Protein AF-A0A950BE96-F1 (afdb_monomer)

Structure (mmCIF, N/CA/C/O backbone):
data_AF-A0A950BE96-F1
#
_entry.id   AF-A0A950BE96-F1
#
loop_
_atom_site.group_PDB
_atom_site.id
_atom_site.type_symbol
_atom_site.label_atom_id
_atom_site.label_alt_id
_atom_site.label_comp_id
_atom_site.label_asym_id
_atom_site.label_entity_id
_atom_site.label_seq_id
_atom_site.pdbx_PDB_ins_code
_atom_site.Cartn_x
_atom_site.Cartn_y
_atom_site.Cartn_z
_atom_site.occupancy
_atom_site.B_iso_or_equiv
_atom_site.auth_seq_id
_atom_site.auth_comp_id
_atom_site.auth_asym_id
_atom_site.auth_atom_id
_atom_site.pdbx_PDB_model_num
ATOM 1 N N . MET A 1 1 ? -14.880 23.495 -5.407 1.00 39.84 1 MET A N 1
ATOM 2 C CA . MET A 1 1 ? -13.659 22.686 -5.207 1.00 39.84 1 MET A CA 1
ATOM 3 C C . MET A 1 1 ? -14.110 21.339 -4.685 1.00 39.84 1 MET A C 1
ATOM 5 O O . MET A 1 1 ? -14.828 21.325 -3.696 1.00 39.84 1 MET A O 1
ATOM 9 N N . ALA A 1 2 ? -13.800 20.238 -5.368 1.00 42.06 2 ALA A N 1
ATOM 10 C CA . ALA A 1 2 ? -14.075 18.920 -4.809 1.00 42.06 2 ALA A CA 1
ATOM 11 C C . ALA A 1 2 ? -13.133 18.734 -3.615 1.00 42.06 2 ALA A C 1
ATOM 13 O O . ALA A 1 2 ? -11.934 18.540 -3.790 1.00 42.06 2 ALA A O 1
ATOM 14 N N . THR A 1 3 ? -13.661 18.885 -2.405 1.00 49.94 3 THR A N 1
ATOM 15 C CA . THR A 1 3 ? -12.970 18.570 -1.156 1.00 49.94 3 THR A CA 1
ATOM 16 C C . THR A 1 3 ? -12.880 17.052 -1.067 1.00 49.94 3 THR A C 1
ATOM 18 O O . THR A 1 3 ? -13.706 16.415 -0.416 1.00 49.94 3 THR A O 1
ATOM 21 N N . SER A 1 4 ? -11.965 16.440 -1.824 1.00 66.88 4 SER A N 1
ATOM 22 C CA . SER A 1 4 ? -11.756 14.996 -1.740 1.00 66.88 4 SER A CA 1
ATOM 23 C C . SER A 1 4 ? -11.416 14.658 -0.291 1.00 66.88 4 SER A C 1
ATOM 25 O O . SER A 1 4 ? -10.450 15.205 0.244 1.00 66.88 4 SER A O 1
ATOM 27 N N . ALA A 1 5 ? -12.222 13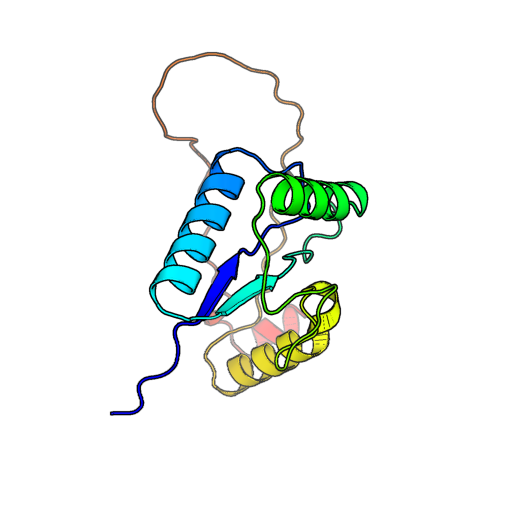.805 0.341 1.00 87.44 5 ALA A N 1
ATOM 28 C CA . ALA A 1 5 ? -12.000 13.387 1.719 1.00 87.44 5 ALA A CA 1
ATOM 29 C C . ALA A 1 5 ? -10.575 12.831 1.880 1.00 87.44 5 ALA A C 1
ATOM 31 O O . ALA A 1 5 ? -10.079 12.119 1.001 1.00 87.44 5 ALA A O 1
ATOM 32 N N . VAL A 1 6 ? -9.908 13.181 2.985 1.00 96.06 6 VAL A N 1
ATOM 33 C CA . VAL A 1 6 ? -8.550 12.712 3.288 1.00 96.06 6 VAL A CA 1
ATOM 34 C C . VAL A 1 6 ? -8.539 11.186 3.329 1.00 96.06 6 VAL A C 1
ATOM 36 O O . VAL A 1 6 ? -9.367 10.570 3.994 1.00 96.06 6 VAL A O 1
ATOM 39 N N . ARG A 1 7 ? -7.586 10.570 2.627 1.00 97.88 7 ARG A N 1
ATOM 40 C CA . ARG A 1 7 ? -7.374 9.119 2.634 1.00 97.88 7 ARG A CA 1
ATOM 41 C C . ARG A 1 7 ? -5.894 8.828 2.781 1.00 97.88 7 ARG A C 1
ATOM 43 O O . ARG A 1 7 ? -5.087 9.264 1.963 1.00 97.88 7 ARG A O 1
ATOM 50 N N . VAL A 1 8 ? -5.548 8.076 3.812 1.00 98.25 8 VAL A N 1
ATOM 51 C CA . VAL A 1 8 ? -4.173 7.685 4.122 1.00 98.25 8 VAL A CA 1
ATOM 52 C C . VAL A 1 8 ? -4.087 6.180 4.315 1.00 98.25 8 VAL A C 1
ATOM 54 O O . VAL A 1 8 ? -5.104 5.499 4.429 1.00 98.25 8 VAL A O 1
ATOM 57 N N . ARG A 1 9 ? -2.867 5.633 4.314 1.00 98.38 9 ARG A N 1
ATOM 58 C CA . ARG A 1 9 ? -2.669 4.192 4.491 1.00 98.38 9 ARG A CA 1
ATOM 59 C C . ARG A 1 9 ? -1.507 3.859 5.404 1.00 98.38 9 ARG A C 1
ATOM 61 O O . ARG A 1 9 ? -0.434 4.457 5.274 1.00 98.38 9 ARG A O 1
ATOM 68 N N . PHE A 1 10 ? -1.692 2.816 6.202 1.00 98.38 10 PHE A N 1
ATOM 69 C CA . PHE A 1 10 ? -0.606 2.057 6.801 1.00 98.38 10 PHE A CA 1
ATOM 70 C C . PHE A 1 10 ? -0.400 0.770 5.991 1.00 98.38 10 PHE A C 1
ATOM 72 O O . PHE A 1 10 ? -1.340 0.007 5.774 1.00 98.38 10 PHE A O 1
ATOM 79 N N . ALA A 1 11 ? 0.820 0.576 5.485 1.00 97.69 11 ALA A N 1
ATOM 80 C CA . ALA A 1 11 ? 1.137 -0.474 4.520 1.00 97.69 11 ALA A CA 1
ATOM 81 C C . ALA A 1 11 ? 2.316 -1.345 4.994 1.00 97.69 11 ALA A C 1
ATOM 83 O O . ALA A 1 11 ? 3.429 -1.173 4.497 1.00 97.69 11 ALA A O 1
ATOM 84 N N . PRO A 1 12 ? 2.123 -2.198 6.017 1.00 96.19 12 PRO A N 1
ATOM 85 C CA . PRO A 1 12 ? 3.195 -3.026 6.553 1.00 96.19 12 PRO A CA 1
ATOM 86 C C . PRO A 1 12 ? 3.496 -4.229 5.646 1.00 96.19 12 PRO A C 1
ATOM 88 O O . PRO A 1 12 ? 2.581 -4.876 5.129 1.00 96.19 12 PRO A O 1
ATOM 91 N N . SER A 1 13 ? 4.780 -4.567 5.519 1.00 94.50 13 SER A N 1
ATOM 92 C CA . SER A 1 13 ? 5.227 -5.848 4.962 1.00 94.50 13 SER A CA 1
ATOM 93 C C . SER A 1 13 ? 5.379 -6.867 6.094 1.00 94.50 13 SER A C 1
ATOM 95 O O . SER A 1 13 ? 6.093 -6.580 7.058 1.00 94.50 13 SER A O 1
ATOM 97 N N . PRO A 1 14 ? 4.739 -8.047 6.020 1.00 91.50 14 PRO A N 1
ATOM 98 C CA . PRO A 1 14 ? 4.791 -9.050 7.082 1.00 91.50 14 PRO A CA 1
ATOM 99 C C . PRO A 1 14 ? 6.080 -9.882 6.997 1.00 91.50 14 PRO A C 1
ATOM 101 O O . PRO A 1 14 ? 6.035 -11.093 6.809 1.00 91.50 14 PRO A O 1
ATOM 104 N N . THR A 1 15 ? 7.231 -9.214 7.110 1.00 89.38 15 THR A N 1
ATOM 105 C CA . THR A 1 15 ? 8.574 -9.826 7.105 1.00 89.38 15 THR A CA 1
ATOM 106 C C . THR A 1 15 ? 9.229 -9.825 8.489 1.00 89.38 15 THR A C 1
ATOM 108 O O . THR A 1 15 ? 10.427 -10.057 8.615 1.00 89.38 15 THR A O 1
ATOM 111 N N . GLY A 1 16 ? 8.458 -9.485 9.522 1.00 90.44 16 GLY A N 1
ATOM 112 C CA . GLY A 1 16 ? 8.875 -9.396 10.915 1.00 90.44 16 GLY A CA 1
ATOM 113 C C . GLY A 1 16 ? 7.787 -8.753 11.777 1.00 90.44 16 GLY A C 1
ATOM 114 O O . GLY A 1 16 ? 6.725 -8.364 11.283 1.00 90.44 16 GLY A O 1
ATOM 115 N N . PHE A 1 17 ? 8.054 -8.624 13.077 1.00 92.62 17 PHE A N 1
ATOM 116 C CA . PHE A 1 17 ? 7.137 -7.977 14.017 1.00 92.62 17 PHE A CA 1
ATOM 117 C 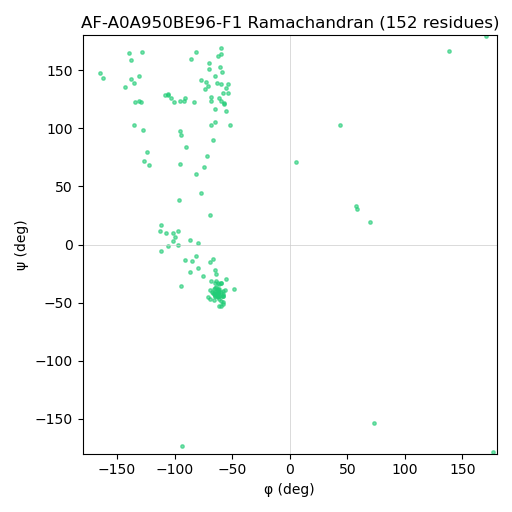C . PHE A 1 17 ? 7.048 -6.458 13.805 1.00 92.62 17 PHE A C 1
ATOM 119 O O . PHE A 1 17 ? 7.978 -5.816 13.310 1.00 92.62 17 PHE A O 1
ATOM 126 N N . LEU A 1 18 ? 5.930 -5.862 14.235 1.00 94.38 18 LEU A N 1
ATOM 127 C CA . LEU A 1 18 ? 5.735 -4.414 14.183 1.00 94.38 18 LEU A CA 1
ATOM 128 C C . LEU A 1 18 ? 6.736 -3.700 15.106 1.00 9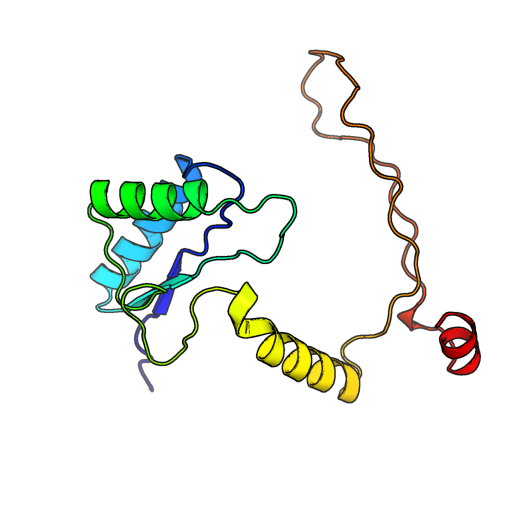4.38 18 LEU A C 1
ATOM 130 O O . LEU A 1 18 ? 6.577 -3.687 16.324 1.00 94.38 18 LEU A O 1
ATOM 134 N N . HIS A 1 19 ? 7.752 -3.070 14.519 1.00 94.56 19 HIS A N 1
ATOM 135 C CA . HIS A 1 19 ? 8.720 -2.258 15.254 1.00 94.56 19 HIS A CA 1
ATOM 136 C C . HIS A 1 19 ? 8.187 -0.840 15.536 1.00 94.56 19 HIS A C 1
ATOM 138 O O . HIS A 1 19 ? 7.237 -0.365 14.907 1.00 94.56 19 HIS A O 1
ATOM 144 N N . VAL A 1 20 ? 8.850 -0.117 16.448 1.00 95.62 20 VAL A N 1
ATOM 145 C CA . VAL A 1 20 ? 8.432 1.222 16.922 1.00 95.62 20 VAL A CA 1
ATOM 146 C C . VAL A 1 20 ? 8.273 2.234 15.781 1.00 95.62 20 VAL A C 1
ATOM 148 O O . VAL A 1 20 ? 7.330 3.020 15.769 1.00 95.62 20 VAL A O 1
ATOM 151 N N . GLY A 1 21 ? 9.158 2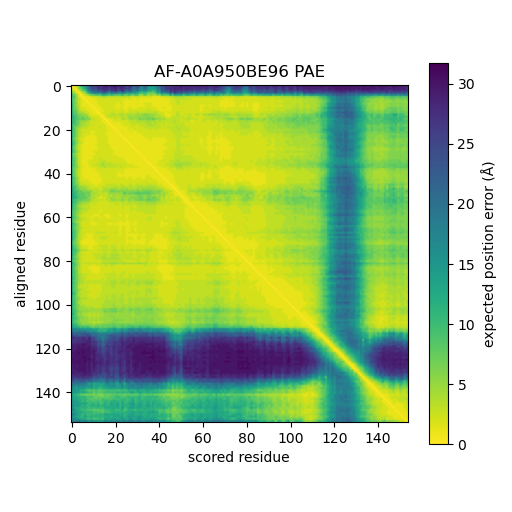.198 14.781 1.00 96.56 21 GLY A N 1
ATOM 152 C CA . GLY A 1 21 ? 9.049 3.056 13.593 1.00 96.56 21 GLY A CA 1
ATOM 153 C C . GLY A 1 21 ? 7.780 2.793 12.768 1.00 96.56 21 GLY A C 1
ATOM 154 O O . GLY A 1 21 ? 7.133 3.739 12.305 1.00 96.56 21 GLY A O 1
ATOM 155 N N . GLY A 1 22 ? 7.385 1.523 12.637 1.00 96.12 22 GLY A N 1
ATOM 156 C CA . GLY A 1 22 ? 6.130 1.126 12.002 1.00 96.12 22 GLY A CA 1
ATOM 157 C C . GLY A 1 22 ? 4.921 1.599 12.807 1.00 96.12 22 GLY A C 1
ATOM 158 O O . GLY A 1 22 ? 4.042 2.256 12.251 1.00 96.12 22 GLY A O 1
ATOM 159 N N . ALA A 1 23 ? 4.924 1.367 14.123 1.00 96.94 23 ALA A N 1
ATOM 160 C CA . ALA A 1 23 ? 3.867 1.827 15.027 1.00 96.94 23 ALA A CA 1
ATOM 161 C C . ALA A 1 23 ? 3.696 3.357 14.995 1.00 96.94 23 ALA A C 1
ATOM 163 O O . ALA A 1 23 ? 2.580 3.854 14.862 1.00 96.94 23 ALA A O 1
ATOM 164 N N . ARG A 1 24 ? 4.801 4.116 15.011 1.00 98.06 24 ARG A N 1
ATOM 165 C CA . ARG A 1 24 ? 4.786 5.581 14.861 1.00 98.06 24 ARG A CA 1
ATOM 166 C C . ARG A 1 24 ? 4.138 6.010 13.544 1.00 98.06 24 ARG A C 1
ATOM 168 O O . ARG A 1 24 ? 3.342 6.944 13.524 1.00 98.06 24 ARG A O 1
ATOM 175 N N . THR A 1 25 ? 4.475 5.336 12.446 1.00 98.25 25 THR A N 1
ATOM 176 C CA . THR A 1 25 ? 3.903 5.638 11.127 1.00 98.25 25 THR A CA 1
ATOM 177 C C . THR A 1 25 ? 2.403 5.349 11.095 1.00 98.25 25 THR A C 1
ATOM 179 O O . THR A 1 25 ? 1.642 6.179 10.596 1.00 98.25 25 THR A O 1
ATOM 182 N N . ALA A 1 26 ? 1.969 4.214 11.652 1.00 98.25 26 ALA A N 1
ATOM 183 C CA . ALA A 1 26 ? 0.553 3.875 11.780 1.00 98.25 26 ALA A CA 1
ATOM 184 C C . ALA A 1 26 ? -0.199 4.943 12.586 1.00 98.25 26 ALA A C 1
ATOM 186 O O . ALA A 1 26 ? -1.180 5.494 12.093 1.00 98.25 26 ALA A O 1
ATOM 187 N N . LEU A 1 27 ? 0.330 5.314 13.758 1.00 98.44 27 LEU A N 1
ATOM 188 C CA . LEU A 1 27 ? -0.252 6.327 14.638 1.00 98.44 27 LEU A CA 1
ATOM 189 C C . LEU A 1 27 ? -0.398 7.685 13.943 1.00 98.44 27 LEU A C 1
ATOM 191 O O . LEU A 1 27 ? -1.437 8.323 14.052 1.00 98.44 27 LEU A O 1
ATOM 195 N N . PHE A 1 28 ? 0.614 8.134 13.199 1.00 98.38 28 PHE A N 1
ATOM 196 C CA . PHE A 1 28 ? 0.560 9.433 12.521 1.00 98.38 28 PHE A CA 1
ATOM 197 C C . PHE A 1 28 ? -0.493 9.457 11.414 1.00 98.38 28 PHE A C 1
ATOM 199 O O . PHE A 1 28 ? -1.232 10.432 11.293 1.00 98.38 28 PHE A O 1
ATOM 206 N N . ASN A 1 29 ? -0.590 8.384 10.623 1.00 98.50 29 ASN A N 1
ATOM 207 C CA . ASN A 1 29 ? -1.630 8.279 9.600 1.00 98.50 29 ASN A CA 1
ATOM 208 C C . ASN A 1 29 ? -3.017 8.214 10.250 1.00 98.50 29 ASN A C 1
ATOM 210 O O . ASN A 1 29 ? -3.926 8.909 9.807 1.00 98.50 29 ASN A O 1
ATOM 214 N N . TRP A 1 30 ? -3.164 7.443 11.326 1.00 98.50 30 TRP A N 1
ATOM 215 C CA . TRP A 1 30 ? -4.412 7.345 12.073 1.00 98.50 30 TRP A CA 1
ATOM 216 C C . TRP A 1 30 ? -4.856 8.698 12.642 1.00 98.50 30 TRP A C 1
ATOM 218 O O . TRP A 1 30 ? -5.950 9.161 12.331 1.00 98.50 30 TRP A O 1
ATOM 228 N N . LEU A 1 31 ? -3.979 9.396 13.373 1.00 98.25 31 LEU A N 1
ATOM 229 C CA . LEU A 1 31 ? -4.264 10.726 13.920 1.00 98.25 31 LEU A CA 1
ATOM 230 C C . LEU A 1 31 ? -4.618 11.726 12.818 1.00 98.25 31 LEU A C 1
ATOM 232 O O . LEU A 1 31 ? -5.563 12.496 12.967 1.00 98.25 31 LEU A O 1
ATOM 236 N N . PHE A 1 32 ? -3.892 11.702 11.699 1.00 98.19 32 PHE A N 1
ATOM 237 C CA . PHE A 1 32 ? -4.164 12.588 10.573 1.00 98.19 32 PHE A CA 1
ATOM 238 C C . PHE A 1 32 ? -5.526 12.304 9.928 1.00 98.19 32 PHE A C 1
ATOM 240 O O . PHE A 1 32 ? -6.263 13.246 9.632 1.00 98.19 32 PHE A O 1
ATOM 247 N N . ALA A 1 33 ? -5.890 11.031 9.748 1.00 97.69 33 ALA A N 1
ATOM 248 C CA . ALA A 1 33 ? -7.212 10.648 9.263 1.00 97.69 33 ALA A CA 1
ATOM 249 C C . ALA A 1 33 ? -8.299 11.124 10.232 1.00 97.69 33 ALA A C 1
ATOM 251 O O . ALA A 1 33 ? -9.191 11.864 9.826 1.00 97.69 33 ALA A O 1
ATOM 252 N N . ARG A 1 34 ? -8.190 10.787 11.522 1.00 97.25 34 ARG A N 1
ATOM 253 C CA . ARG A 1 34 ? -9.194 11.138 12.538 1.00 97.25 34 ARG A CA 1
ATOM 254 C C . ARG A 1 34 ? -9.351 12.650 12.704 1.00 97.25 34 ARG A C 1
ATOM 256 O O . ARG A 1 34 ? -10.478 13.133 12.741 1.00 97.25 34 ARG A O 1
ATOM 263 N N . HIS A 1 35 ? -8.253 13.406 12.702 1.00 96.81 35 HIS A N 1
ATOM 264 C CA . HIS A 1 35 ? -8.285 14.870 12.790 1.00 96.81 35 HIS A CA 1
ATOM 265 C C . HIS A 1 35 ? -9.028 15.526 11.617 1.00 96.81 35 HIS A C 1
ATOM 267 O O . HIS A 1 35 ? -9.695 16.539 11.799 1.00 96.81 35 HIS A O 1
ATOM 273 N N . ASN A 1 36 ? -8.936 14.942 10.420 1.00 96.62 36 ASN A N 1
ATOM 274 C CA . ASN A 1 36 ? -9.551 15.480 9.207 1.00 96.62 36 ASN A CA 1
ATOM 275 C C . ASN A 1 36 ? -10.881 14.798 8.835 1.00 96.62 36 ASN A C 1
ATOM 277 O O . ASN A 1 36 ? -11.393 15.046 7.744 1.00 96.62 36 ASN A O 1
ATOM 281 N N . GLY A 1 37 ? -11.424 13.909 9.679 1.00 95.94 37 GLY A N 1
ATOM 282 C CA . GLY A 1 37 ? -12.602 13.101 9.329 1.00 95.94 37 GLY A CA 1
ATOM 283 C C . GLY A 1 37 ? -12.390 12.225 8.083 1.00 95.94 37 GLY A C 1
ATOM 284 O O . GLY A 1 37 ? -13.313 12.021 7.298 1.00 95.94 37 GLY A O 1
ATOM 285 N N . GLY A 1 38 ? -11.151 11.788 7.855 1.00 96.62 38 GLY A N 1
ATOM 286 C CA . GLY A 1 38 ? -10.725 10.985 6.715 1.00 96.62 38 GLY A CA 1
ATOM 287 C C . GLY A 1 38 ? -10.743 9.478 6.972 1.00 96.62 38 GLY A C 1
ATOM 288 O O . GLY A 1 38 ? -11.172 9.007 8.021 1.00 96.62 38 GLY A O 1
ATOM 289 N N . THR A 1 39 ? -10.230 8.731 5.994 1.00 98.06 39 THR A N 1
ATOM 290 C CA . THR A 1 39 ? -10.142 7.264 6.004 1.00 98.06 39 THR A CA 1
ATOM 291 C C . THR A 1 39 ? -8.706 6.804 6.250 1.00 98.06 39 THR A C 1
ATOM 293 O O . THR A 1 39 ? -7.795 7.206 5.514 1.00 98.06 39 THR A O 1
ATOM 296 N N . LEU A 1 40 ? -8.503 5.904 7.212 1.00 98.38 40 LEU A N 1
ATOM 297 C CA . LEU A 1 40 ? -7.298 5.089 7.324 1.00 98.38 40 LEU A CA 1
ATOM 298 C C . LEU A 1 40 ? -7.509 3.727 6.655 1.00 98.38 40 LEU A C 1
ATOM 300 O O . LEU A 1 40 ? -8.396 2.963 7.024 1.00 98.38 40 LEU A O 1
ATOM 304 N N . VAL A 1 41 ? -6.634 3.408 5.704 1.00 98.62 41 VAL A N 1
ATOM 305 C CA . VAL A 1 41 ? -6.594 2.114 5.017 1.00 98.62 41 VAL A CA 1
ATOM 306 C C . VAL A 1 41 ? -5.447 1.260 5.564 1.00 98.62 41 VAL A C 1
ATOM 308 O O . VAL A 1 41 ? -4.289 1.683 5.527 1.00 98.62 41 VAL A O 1
ATOM 311 N N . LEU A 1 42 ? -5.734 0.035 5.998 1.00 98.38 42 LEU A N 1
ATOM 312 C CA . LEU A 1 42 ? -4.728 -0.992 6.250 1.00 98.38 42 LEU A CA 1
ATOM 313 C C . LEU A 1 42 ? -4.529 -1.833 4.985 1.00 98.38 42 LEU A C 1
ATOM 315 O O . LEU A 1 42 ? -5.474 -2.425 4.470 1.00 98.38 42 LEU A O 1
ATOM 319 N N . ARG A 1 43 ? -3.298 -1.914 4.471 1.00 98.38 43 ARG A N 1
ATOM 320 C CA . ARG A 1 43 ? -2.979 -2.758 3.308 1.00 98.38 43 ARG A CA 1
ATOM 321 C C . ARG A 1 43 ? -1.749 -3.609 3.575 1.00 98.38 43 ARG A C 1
ATOM 323 O O . ARG A 1 43 ? -0.690 -3.072 3.861 1.00 98.38 43 ARG A O 1
ATOM 330 N N . VAL A 1 44 ? -1.872 -4.923 3.457 1.00 97.06 44 VAL A N 1
ATOM 331 C CA . VAL A 1 44 ? -0.744 -5.836 3.679 1.00 97.06 44 VAL A CA 1
ATOM 332 C C . VAL A 1 44 ? 0.091 -5.920 2.403 1.00 97.06 44 VAL A C 1
ATOM 334 O O . VAL A 1 44 ? -0.425 -6.261 1.337 1.00 97.06 44 VAL A O 1
ATOM 337 N N . GLU A 1 45 ? 1.377 -5.594 2.516 1.00 96.69 45 GLU A N 1
ATOM 338 C CA . GLU A 1 45 ? 2.358 -5.618 1.425 1.00 96.69 45 GLU A CA 1
ATOM 339 C C . GLU A 1 45 ? 3.123 -6.958 1.442 1.00 96.69 45 GLU A C 1
ATOM 341 O O . GLU A 1 45 ? 4.300 -7.025 1.800 1.00 96.69 45 GLU A O 1
ATOM 346 N N . ASP A 1 46 ? 2.416 -8.041 1.106 1.00 93.88 46 ASP A N 1
ATOM 347 C CA . ASP A 1 46 ? 2.843 -9.449 1.165 1.00 93.88 46 ASP A CA 1
ATOM 348 C C . ASP A 1 46 ? 3.363 -10.010 -0.173 1.00 93.88 46 ASP A C 1
ATOM 350 O O . ASP A 1 46 ? 3.108 -11.158 -0.535 1.00 93.88 46 ASP A O 1
ATOM 354 N N . THR A 1 47 ? 4.100 -9.202 -0.934 1.00 92.94 47 THR A N 1
ATOM 355 C CA . THR A 1 47 ? 4.612 -9.601 -2.259 1.00 92.94 47 THR A CA 1
ATOM 356 C C . THR A 1 47 ? 5.857 -10.481 -2.213 1.00 92.94 47 THR A C 1
ATOM 358 O O . THR A 1 47 ? 6.166 -11.149 -3.197 1.00 92.94 47 THR A O 1
ATOM 361 N N . ASP A 1 48 ? 6.593 -10.467 -1.101 1.00 90.62 48 ASP A N 1
ATOM 362 C CA . ASP A 1 48 ? 7.793 -11.280 -0.917 1.00 90.62 48 ASP A CA 1
ATOM 363 C C . ASP A 1 48 ? 7.449 -12.592 -0.208 1.00 90.62 48 ASP A C 1
ATOM 365 O O . ASP A 1 48 ? 7.404 -12.666 1.020 1.00 90.62 48 ASP A O 1
ATOM 369 N N . ALA A 1 49 ? 7.206 -13.635 -1.002 1.00 87.38 49 ALA A N 1
ATOM 370 C CA . ALA A 1 49 ? 6.841 -14.950 -0.491 1.00 87.38 49 ALA A CA 1
ATOM 371 C C . ALA A 1 49 ? 7.948 -15.611 0.351 1.00 87.38 49 ALA A C 1
ATOM 373 O O . ALA A 1 49 ? 7.629 -16.433 1.204 1.00 87.38 49 ALA A O 1
ATOM 374 N N . ALA A 1 50 ? 9.225 -15.264 0.141 1.00 88.69 50 ALA A N 1
ATOM 375 C CA . ALA A 1 50 ? 10.341 -15.876 0.864 1.00 88.69 50 ALA A CA 1
ATOM 376 C C . ALA A 1 50 ? 10.459 -15.356 2.302 1.00 88.69 50 ALA A C 1
ATOM 378 O O . ALA A 1 50 ? 10.953 -16.062 3.178 1.00 88.69 50 ALA A O 1
ATOM 379 N N . ARG A 1 51 ? 10.002 -14.124 2.548 1.00 86.81 51 ARG A N 1
ATOM 380 C CA . ARG A 1 51 ? 10.045 -13.481 3.871 1.00 86.81 51 ARG A CA 1
ATOM 381 C C . ARG A 1 51 ? 8.682 -13.404 4.561 1.00 86.81 51 ARG A C 1
ATOM 383 O O . ARG A 1 51 ? 8.600 -12.898 5.675 1.00 86.81 51 ARG A O 1
ATOM 390 N N . TYR A 1 52 ? 7.622 -13.875 3.911 1.00 90.31 52 TYR A N 1
ATOM 391 C CA . TYR A 1 52 ? 6.255 -13.836 4.422 1.00 90.31 52 TYR A CA 1
ATOM 392 C C . TYR A 1 52 ? 6.016 -14.845 5.557 1.00 90.31 52 TYR A C 1
ATOM 394 O O . TYR A 1 52 ? 6.412 -16.004 5.455 1.00 90.31 52 TYR A O 1
ATOM 402 N N . SER A 1 53 ? 5.268 -14.437 6.587 1.00 91.12 53 SER A N 1
ATOM 403 C CA . SER A 1 53 ? 4.665 -15.352 7.568 1.00 91.12 53 SER A CA 1
ATOM 404 C C . SER A 1 53 ? 3.278 -14.872 8.001 1.00 91.12 53 SER A C 1
ATOM 406 O O . SER A 1 53 ? 3.096 -13.694 8.324 1.00 91.12 53 SER A O 1
ATOM 408 N N . ASP A 1 54 ? 2.312 -15.796 8.075 1.00 91.50 54 ASP A N 1
ATOM 409 C CA . ASP A 1 54 ? 0.979 -15.529 8.636 1.00 91.50 54 ASP A CA 1
ATOM 410 C C . ASP A 1 54 ? 1.069 -15.068 10.103 1.00 91.50 54 ASP A C 1
ATOM 412 O O . ASP A 1 54 ? 0.322 -14.187 10.529 1.00 91.50 54 ASP A O 1
ATOM 416 N N . GLU A 1 55 ? 2.054 -15.571 10.858 1.00 94.31 55 GLU A N 1
ATOM 417 C CA . GLU A 1 55 ? 2.300 -15.160 12.245 1.00 94.31 55 GLU A CA 1
ATOM 418 C C . GLU A 1 55 ? 2.592 -13.657 12.348 1.00 94.31 55 GLU A C 1
ATOM 420 O O . GLU A 1 55 ? 2.089 -12.981 13.252 1.00 94.31 55 GLU A O 1
ATOM 425 N N . TYR A 1 56 ? 3.376 -13.116 11.410 1.00 94.06 56 TYR A N 1
ATOM 426 C CA . TYR A 1 56 ? 3.710 -11.694 11.383 1.00 94.06 56 TYR A CA 1
ATOM 427 C C . TYR A 1 56 ? 2.500 -10.838 11.021 1.00 94.06 56 TYR A C 1
ATOM 429 O O . TYR A 1 56 ? 2.302 -9.789 11.636 1.00 94.06 56 TYR A O 1
ATOM 437 N N . VAL A 1 57 ? 1.657 -11.293 10.088 1.00 93.31 57 VAL A N 1
ATOM 438 C CA . VAL A 1 57 ? 0.390 -10.616 9.764 1.00 93.31 57 VAL A CA 1
ATOM 439 C C . VAL A 1 57 ? -0.486 -10.512 11.013 1.00 93.31 57 VAL A C 1
ATOM 441 O O . VAL A 1 57 ? -0.910 -9.413 11.384 1.00 93.31 57 VAL A O 1
ATOM 444 N N . ASP A 1 58 ? -0.696 -11.629 11.708 1.00 94.94 58 ASP A N 1
ATOM 445 C CA . ASP A 1 58 ? -1.533 -11.658 12.905 1.00 94.94 58 ASP A CA 1
ATOM 446 C C . ASP A 1 58 ? -0.933 -10.831 14.047 1.00 94.94 58 ASP A C 1
ATOM 448 O O . ASP A 1 58 ? -1.655 -10.136 14.767 1.00 94.94 58 ASP A O 1
ATOM 452 N N . ALA A 1 59 ? 0.391 -10.867 14.217 1.00 95.38 59 ALA A N 1
ATOM 453 C CA . ALA A 1 59 ? 1.081 -10.057 15.214 1.00 95.38 59 ALA A CA 1
ATOM 454 C C . ALA A 1 59 ? 0.925 -8.556 14.944 1.00 95.38 59 ALA A C 1
ATOM 456 O O . ALA A 1 59 ? 0.687 -7.796 15.883 1.00 95.38 59 ALA A O 1
ATOM 457 N N . ILE A 1 60 ? 0.992 -8.129 13.679 1.00 95.81 60 ILE A N 1
ATOM 458 C CA . ILE A 1 60 ? 0.737 -6.739 13.285 1.00 95.81 60 ILE A CA 1
ATOM 459 C C . ILE A 1 60 ? -0.702 -6.343 13.635 1.00 95.81 60 ILE A C 1
ATOM 461 O O . ILE A 1 60 ? -0.904 -5.299 14.254 1.00 95.81 60 ILE A O 1
ATOM 465 N N . TYR A 1 61 ? -1.700 -7.172 13.310 1.00 96.19 61 TYR A N 1
ATOM 466 C CA . TYR A 1 61 ? -3.100 -6.873 13.642 1.00 96.19 61 TYR A CA 1
ATOM 467 C C . TYR A 1 61 ? -3.329 -6.778 15.150 1.00 96.19 61 TYR A C 1
ATOM 469 O O . TYR A 1 61 ? -4.002 -5.856 15.614 1.00 96.19 61 TYR A O 1
ATOM 477 N N . ARG A 1 62 ? -2.746 -7.695 15.933 1.00 96.50 62 ARG A N 1
ATOM 478 C CA . ARG A 1 62 ? -2.813 -7.640 17.400 1.00 96.50 62 ARG A CA 1
ATOM 479 C C . ARG A 1 62 ? -2.158 -6.376 17.949 1.00 96.50 62 ARG A C 1
ATOM 481 O O . ARG A 1 62 ? -2.743 -5.739 18.817 1.00 96.50 62 ARG A O 1
ATOM 488 N N . ALA A 1 63 ? -0.985 -6.001 17.441 1.00 96.81 63 ALA A N 1
ATOM 489 C CA . ALA A 1 63 ? -0.270 -4.815 17.901 1.00 96.81 63 ALA A CA 1
ATOM 490 C C . ALA A 1 63 ? -1.045 -3.522 17.604 1.00 96.81 63 ALA A C 1
ATOM 492 O O . ALA A 1 63 ? -1.154 -2.670 18.480 1.00 96.81 63 ALA A O 1
ATOM 493 N N . LEU A 1 64 ? -1.633 -3.390 16.410 1.00 97.62 64 LEU A N 1
ATOM 494 C CA . LEU A 1 64 ? -2.458 -2.227 16.063 1.00 97.62 64 LEU A CA 1
ATOM 495 C C . LEU A 1 64 ? -3.702 -2.122 16.952 1.00 97.62 64 LEU A C 1
ATOM 497 O O . LEU A 1 64 ? -3.974 -1.051 17.484 1.00 97.62 64 LEU A O 1
ATOM 501 N N . ARG A 1 65 ? -4.405 -3.238 17.186 1.00 96.69 65 ARG A N 1
ATOM 502 C CA . ARG A 1 65 ? -5.566 -3.269 18.091 1.00 96.69 65 ARG A CA 1
ATOM 503 C C . ARG A 1 65 ? -5.183 -2.968 19.540 1.00 96.69 65 ARG A C 1
ATOM 505 O O . ARG A 1 65 ? -5.926 -2.289 20.231 1.00 96.69 65 ARG A O 1
ATOM 512 N N . TRP A 1 66 ? -4.023 -3.439 20.000 1.00 97.62 66 TRP A N 1
ATOM 513 C CA . TRP A 1 66 ? -3.517 -3.122 21.339 1.00 97.62 66 TRP A CA 1
ATOM 514 C C . TRP A 1 66 ? -3.195 -1.630 21.508 1.00 97.62 66 TRP A C 1
ATOM 516 O O . TRP A 1 66 ? -3.396 -1.079 22.585 1.00 97.62 66 TRP A O 1
ATOM 526 N N . LEU A 1 67 ? -2.741 -0.972 20.437 1.00 97.25 67 LEU A N 1
ATOM 527 C CA . LEU A 1 67 ? -2.517 0.476 20.383 1.00 97.25 67 LEU A CA 1
ATOM 528 C C . LEU A 1 67 ? -3.805 1.293 20.170 1.00 97.25 67 LEU A C 1
ATOM 530 O O . LEU A 1 67 ? -3.712 2.513 20.059 1.00 97.25 67 LEU A O 1
ATOM 534 N N . ASP A 1 68 ? -4.967 0.640 20.083 1.00 97.31 68 ASP A N 1
ATOM 535 C CA . ASP A 1 68 ? -6.264 1.251 19.760 1.00 97.31 68 ASP A CA 1
ATOM 536 C C . ASP A 1 68 ? -6.275 1.992 18.405 1.00 97.31 68 ASP A C 1
ATOM 538 O O . ASP A 1 68 ? -6.945 3.002 18.207 1.00 97.31 68 ASP A O 1
ATOM 542 N N . ILE A 1 69 ? -5.494 1.480 17.447 1.00 98.19 69 ILE A N 1
ATOM 543 C CA . ILE A 1 69 ? -5.455 1.969 16.067 1.00 98.19 69 ILE A CA 1
ATOM 544 C C . ILE A 1 69 ? -6.391 1.099 15.231 1.00 98.19 69 ILE A C 1
ATOM 546 O O . ILE A 1 69 ? -6.019 0.014 14.773 1.00 98.19 69 ILE A O 1
ATOM 550 N N . ASP A 1 70 ? -7.606 1.592 15.022 1.00 97.31 70 ASP A N 1
ATOM 551 C CA . ASP A 1 70 ? -8.580 1.015 14.101 1.00 97.31 70 ASP A CA 1
ATOM 552 C C . ASP A 1 70 ? -8.377 1.523 12.663 1.00 97.31 70 ASP A C 1
ATOM 554 O O . ASP A 1 70 ? -7.737 2.546 12.422 1.00 97.31 70 ASP A O 1
ATOM 558 N N . TRP A 1 71 ? -8.899 0.795 11.678 1.00 98.00 71 TRP A N 1
ATOM 559 C CA . TRP A 1 71 ? -8.855 1.179 10.266 1.00 98.00 71 TRP A CA 1
ATOM 560 C C . TRP A 1 71 ? -10.240 1.052 9.643 1.00 98.00 71 TRP A C 1
ATOM 562 O O . TRP A 1 71 ? -11.008 0.151 9.970 1.00 98.00 71 TRP A O 1
ATOM 572 N N . ASP A 1 72 ? -10.545 1.962 8.725 1.00 98.25 72 ASP A N 1
ATOM 573 C CA . ASP A 1 72 ? -11.861 2.052 8.089 1.00 98.25 72 ASP A CA 1
ATOM 574 C C . ASP A 1 72 ? -11.961 1.130 6.861 1.00 98.25 72 ASP A C 1
ATOM 576 O O . ASP A 1 72 ? -13.047 0.729 6.451 1.00 98.25 72 ASP A O 1
ATOM 580 N N . GLU A 1 73 ? -10.815 0.795 6.265 1.00 98.50 73 GLU A N 1
ATOM 581 C CA . GLU A 1 73 ? -10.692 -0.148 5.157 1.00 98.50 73 GLU A CA 1
ATOM 582 C C . GLU A 1 73 ? -9.515 -1.090 5.400 1.00 98.50 73 GLU A C 1
ATOM 584 O O . GLU A 1 73 ? -8.444 -0.650 5.824 1.00 98.50 73 GLU A O 1
ATOM 589 N N . GLY A 1 74 ? -9.670 -2.377 5.101 1.00 97.81 74 GLY A N 1
ATOM 590 C CA . GLY A 1 74 ? -8.605 -3.346 5.330 1.00 97.81 74 GLY A CA 1
ATOM 591 C C . GLY A 1 74 ? -8.985 -4.789 5.013 1.00 97.81 74 GLY A C 1
ATOM 592 O O . GLY A 1 74 ? -10.092 -5.055 4.547 1.00 97.81 74 GLY A O 1
ATOM 593 N N . PRO A 1 75 ? -8.065 -5.745 5.223 1.00 96.12 75 PRO A N 1
ATOM 594 C CA . PRO A 1 75 ? -8.277 -7.141 4.836 1.00 96.12 75 PRO A CA 1
ATOM 595 C C . PRO A 1 75 ? -9.430 -7.830 5.573 1.00 96.12 75 PRO A C 1
ATOM 597 O O . PRO A 1 75 ? -10.069 -8.705 5.001 1.00 96.12 75 PRO A O 1
ATOM 600 N N . ASP A 1 76 ? -9.688 -7.443 6.822 1.00 93.94 76 ASP A N 1
ATOM 601 C CA . ASP A 1 76 ? -10.726 -8.006 7.690 1.00 93.94 76 ASP A CA 1
ATOM 602 C C . ASP A 1 76 ? -12.048 -7.224 7.642 1.00 93.94 76 ASP A C 1
ATOM 604 O O . ASP A 1 76 ? -13.114 -7.831 7.687 1.00 93.94 76 ASP A O 1
ATOM 608 N N . VAL A 1 77 ? -11.992 -5.895 7.512 1.00 96.56 77 VAL A N 1
ATOM 609 C CA . VAL A 1 77 ? -13.187 -5.026 7.459 1.00 96.56 77 VAL A CA 1
ATOM 610 C C . VAL A 1 77 ? -13.709 -4.782 6.037 1.00 96.56 77 VAL A C 1
ATOM 612 O O . VAL A 1 77 ? -14.830 -4.311 5.851 1.00 96.56 77 VAL A O 1
ATOM 615 N N . GLY A 1 78 ? -12.922 -5.122 5.014 1.00 97.19 78 GLY A N 1
ATOM 616 C CA . GLY A 1 78 ? -13.258 -4.884 3.615 1.00 97.19 78 GLY A CA 1
ATOM 617 C C . GLY A 1 78 ? -13.145 -3.410 3.224 1.00 97.19 78 GLY A C 1
ATOM 618 O O . GLY A 1 78 ? -12.337 -2.659 3.767 1.00 97.19 78 GLY A O 1
ATOM 619 N N . GLY A 1 79 ? -13.914 -3.016 2.211 1.00 97.00 79 GLY A N 1
ATOM 620 C CA . GLY A 1 79 ? -13.914 -1.661 1.664 1.00 97.00 79 GLY A CA 1
ATOM 621 C C . GLY A 1 79 ? -13.969 -1.636 0.131 1.00 97.00 79 GLY A C 1
ATOM 622 O O . GLY A 1 79 ? -13.770 -2.663 -0.526 1.00 97.00 79 GLY A O 1
ATOM 623 N N . PRO A 1 80 ? -14.244 -0.466 -0.466 1.00 96.94 80 PRO A N 1
ATOM 624 C CA . PRO A 1 80 ? -14.532 -0.340 -1.897 1.00 96.94 80 PRO A CA 1
ATOM 625 C C . PRO A 1 80 ? -13.326 -0.597 -2.814 1.00 96.94 80 PRO A C 1
ATOM 627 O O . PRO A 1 80 ? -13.509 -0.801 -4.012 1.00 96.94 80 PRO A O 1
ATOM 630 N N . PHE A 1 81 ? -12.099 -0.599 -2.281 1.00 96.88 81 PHE A N 1
ATOM 631 C CA . PHE A 1 81 ? -10.862 -0.754 -3.061 1.00 96.88 81 PHE A CA 1
ATOM 632 C C . PHE A 1 81 ? -10.133 -2.071 -2.790 1.00 96.88 81 PHE A C 1
ATOM 634 O O . PHE A 1 81 ? -8.954 -2.212 -3.143 1.00 96.88 81 PHE A O 1
ATOM 641 N N . GLY A 1 82 ? -10.828 -3.035 -2.182 1.00 95.38 82 GLY A N 1
ATOM 642 C CA . GLY A 1 82 ? -10.301 -4.370 -1.945 1.00 95.38 82 GLY A CA 1
ATOM 643 C C . GLY A 1 82 ? -9.895 -5.107 -3.236 1.00 95.38 82 GLY A C 1
ATOM 644 O O . GLY A 1 82 ? -10.180 -4.649 -4.346 1.00 95.38 82 GLY A O 1
ATOM 645 N N . PRO A 1 83 ? -9.202 -6.249 -3.113 1.00 97.62 83 PRO A N 1
ATOM 646 C CA . PRO A 1 83 ? -8.701 -6.835 -1.866 1.00 97.62 83 PRO A CA 1
ATOM 647 C C . PRO A 1 83 ? -7.540 -6.028 -1.258 1.00 97.62 83 PRO A C 1
ATOM 649 O O . PRO A 1 83 ? -6.793 -5.383 -1.992 1.00 97.62 83 PRO A O 1
ATOM 652 N N . TYR A 1 84 ? -7.371 -6.043 0.067 1.00 97.94 84 TYR A N 1
ATOM 653 C CA . TYR A 1 84 ? -6.350 -5.243 0.776 1.00 97.94 84 TYR A CA 1
ATOM 654 C C . TYR A 1 84 ? -5.062 -6.025 1.098 1.00 97.94 84 TYR A C 1
ATOM 656 O O . TYR A 1 84 ? -4.208 -5.539 1.840 1.00 97.94 84 TYR A O 1
ATOM 664 N N . ARG A 1 85 ? -4.893 -7.216 0.516 1.00 96.56 85 ARG A N 1
ATOM 665 C CA . ARG A 1 85 ? -3.635 -7.976 0.494 1.00 96.56 85 ARG A CA 1
ATOM 666 C C . ARG A 1 85 ? -3.053 -7.935 -0.912 1.00 96.56 85 ARG A C 1
ATOM 668 O O . ARG A 1 85 ? -3.765 -8.204 -1.879 1.00 96.56 85 ARG A O 1
ATOM 675 N N . GLN A 1 86 ? -1.786 -7.564 -1.056 1.00 96.69 86 GLN A N 1
ATOM 676 C CA . GLN A 1 86 ? -1.171 -7.390 -2.374 1.00 96.69 86 GLN A CA 1
ATOM 677 C C . GLN A 1 86 ? -1.084 -8.691 -3.177 1.00 96.69 86 GLN A C 1
ATOM 679 O O . GLN A 1 86 ? -1.342 -8.669 -4.382 1.00 96.69 86 GLN A O 1
ATOM 684 N N . ARG A 1 87 ? -0.827 -9.834 -2.534 1.00 94.44 87 ARG A N 1
ATOM 685 C CA . ARG A 1 87 ? -0.806 -11.148 -3.206 1.00 94.44 87 ARG A CA 1
ATOM 686 C C . ARG A 1 87 ? -2.108 -11.466 -3.955 1.00 94.44 87 ARG A C 1
ATOM 688 O O . ARG A 1 87 ? -2.088 -12.119 -4.995 1.00 94.44 87 ARG A O 1
ATOM 695 N N . GLU A 1 88 ? -3.241 -10.949 -3.479 1.00 96.44 88 GLU A N 1
ATOM 696 C CA . GLU A 1 88 ? -4.570 -11.139 -4.082 1.00 96.44 88 GLU A CA 1
ATOM 697 C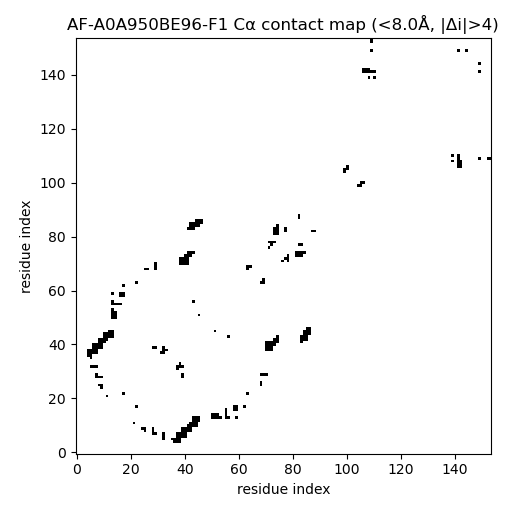 C . GLU A 1 88 ? -4.826 -10.184 -5.263 1.00 96.44 88 GLU A C 1
ATOM 699 O O . GLU A 1 88 ? -5.789 -10.340 -6.014 1.00 96.44 88 GLU A O 1
ATOM 704 N N . ARG A 1 89 ? -3.945 -9.199 -5.476 1.00 97.31 89 ARG A N 1
ATOM 705 C CA . ARG A 1 89 ? -4.075 -8.145 -6.493 1.00 97.31 89 ARG A CA 1
ATOM 706 C C . ARG A 1 89 ? -3.213 -8.385 -7.734 1.00 97.31 89 ARG A C 1
ATOM 708 O O . ARG A 1 89 ? -3.148 -7.518 -8.606 1.00 97.31 89 ARG A O 1
ATOM 715 N N . ALA A 1 90 ? -2.611 -9.569 -7.878 1.00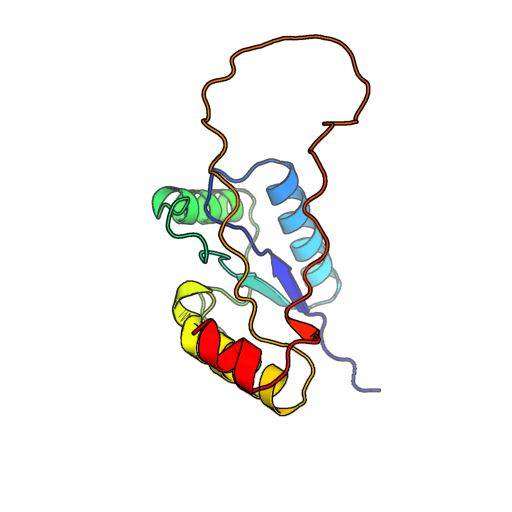 95.12 90 ALA A N 1
ATOM 716 C CA . ALA A 1 90 ? -1.699 -9.920 -8.975 1.00 95.12 90 ALA A CA 1
ATOM 717 C C . ALA A 1 90 ? -2.229 -9.563 -10.378 1.00 95.12 90 ALA A C 1
ATOM 719 O O . ALA A 1 90 ? -1.477 -9.098 -11.234 1.00 95.12 90 ALA A O 1
ATOM 720 N N . ARG A 1 91 ? -3.536 -9.736 -10.618 1.00 96.44 91 ARG A N 1
ATOM 721 C CA . ARG A 1 91 ? -4.166 -9.353 -11.890 1.00 96.44 91 ARG A CA 1
ATOM 722 C C . ARG A 1 91 ? -4.079 -7.845 -12.155 1.00 96.44 91 ARG A C 1
ATOM 724 O O . ARG A 1 91 ? -3.702 -7.464 -13.256 1.00 96.44 91 ARG A O 1
ATOM 731 N N . LEU A 1 92 ? -4.371 -7.009 -11.156 1.00 97.19 92 LEU A N 1
ATOM 732 C CA . LEU A 1 92 ? -4.329 -5.547 -11.285 1.00 97.19 92 LEU A CA 1
ATOM 733 C C . LEU A 1 92 ? -2.918 -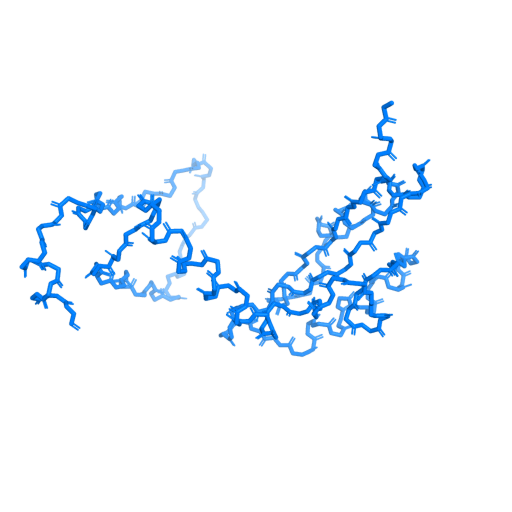5.063 -11.629 1.00 97.19 92 LEU A C 1
ATOM 735 O O . LEU A 1 92 ? -2.754 -4.191 -12.477 1.00 97.19 92 LEU A O 1
ATOM 739 N N . HIS A 1 93 ? -1.901 -5.662 -11.006 1.00 96.25 93 HIS A N 1
ATOM 740 C CA . HIS A 1 93 ? -0.503 -5.344 -11.287 1.00 96.25 93 HIS A CA 1
ATOM 741 C C . HIS A 1 93 ? -0.111 -5.728 -12.718 1.00 96.25 93 HIS A C 1
ATOM 743 O O . HIS A 1 93 ? 0.499 -4.918 -13.411 1.00 96.25 93 HIS A O 1
ATOM 749 N N . ARG A 1 94 ? -0.515 -6.916 -13.195 1.00 96.38 94 ARG A N 1
ATOM 750 C CA . ARG A 1 94 ? -0.279 -7.338 -14.587 1.00 96.38 94 ARG A CA 1
ATOM 751 C C . ARG A 1 94 ? -0.978 -6.432 -15.597 1.00 96.38 94 ARG A C 1
ATOM 753 O O . ARG A 1 94 ? -0.358 -6.037 -16.579 1.00 96.38 94 ARG A O 1
ATOM 760 N N . ASP A 1 95 ? -2.236 -6.077 -15.351 1.00 97.81 95 ASP A N 1
ATOM 761 C CA . ASP A 1 95 ? -2.988 -5.186 -16.236 1.00 97.81 95 ASP A CA 1
ATOM 762 C C . ASP A 1 95 ? -2.349 -3.786 -16.289 1.00 97.81 95 ASP A C 1
ATOM 764 O O . ASP A 1 95 ? -2.182 -3.227 -17.373 1.00 97.81 95 ASP A O 1
ATOM 768 N N . ALA A 1 96 ? -1.915 -3.246 -15.144 1.00 97.38 96 ALA A N 1
ATOM 769 C CA . ALA A 1 96 ? -1.202 -1.972 -15.081 1.00 97.38 96 ALA A CA 1
ATOM 770 C C . ALA A 1 96 ? 0.173 -2.030 -15.771 1.00 97.38 96 ALA A C 1
ATOM 772 O O . ALA A 1 96 ? 0.525 -1.108 -16.506 1.00 97.38 96 ALA A O 1
ATOM 773 N N . ALA A 1 97 ? 0.933 -3.113 -15.575 1.00 96.81 97 ALA A N 1
ATOM 774 C CA . ALA A 1 97 ? 2.220 -3.334 -16.233 1.00 96.81 97 ALA A CA 1
ATOM 775 C C . ALA A 1 97 ? 2.065 -3.423 -17.758 1.00 96.81 97 ALA A C 1
ATOM 777 O O . ALA A 1 97 ? 2.830 -2.793 -18.484 1.00 96.81 97 ALA A O 1
ATOM 778 N N . ARG A 1 98 ? 1.027 -4.115 -18.250 1.00 97.06 98 ARG A N 1
ATOM 779 C CA . ARG A 1 98 ? 0.695 -4.150 -19.680 1.00 97.06 98 ARG A CA 1
ATOM 780 C C . ARG A 1 98 ? 0.393 -2.750 -20.217 1.00 97.06 98 ARG A C 1
ATOM 782 O O . ARG A 1 98 ? 0.994 -2.349 -21.203 1.00 97.06 98 ARG A O 1
ATOM 789 N N . GLN A 1 99 ? -0.452 -1.973 -19.538 1.00 98.00 99 GLN A N 1
ATOM 790 C CA . GLN A 1 99 ? -0.758 -0.594 -19.951 1.00 98.00 99 GLN A CA 1
ATOM 791 C C . GLN A 1 99 ? 0.471 0.326 -19.925 1.00 98.00 99 GLN A C 1
ATOM 793 O O . GLN A 1 99 ? 0.545 1.289 -20.686 1.00 98.00 99 GLN A O 1
ATOM 798 N N . LEU A 1 100 ? 1.407 0.100 -18.998 1.00 97.75 100 LEU A N 1
ATOM 799 C CA . LEU A 1 100 ? 2.694 0.800 -18.940 1.00 97.75 100 LEU A CA 1
ATOM 800 C C . LEU A 1 100 ? 3.579 0.428 -20.133 1.00 97.75 100 LEU A C 1
ATOM 802 O O . LEU A 1 100 ? 4.226 1.300 -20.710 1.00 97.75 100 LEU A O 1
ATOM 806 N N . PHE A 1 101 ? 3.591 -0.850 -20.502 1.00 95.19 101 PHE A N 1
ATOM 807 C CA . PHE A 1 101 ? 4.375 -1.368 -21.616 1.00 95.19 101 PHE A CA 1
ATOM 808 C C . PHE A 1 101 ? 3.833 -0.874 -22.963 1.00 95.19 101 PHE A C 1
ATOM 810 O O . PHE A 1 101 ? 4.587 -0.339 -23.770 1.00 95.19 101 PHE A O 1
ATOM 817 N N . GLU A 1 102 ? 2.516 -0.947 -23.169 1.00 96.19 102 GLU A N 1
ATOM 818 C CA . GLU A 1 102 ? 1.833 -0.501 -24.394 1.00 96.19 102 GLU A CA 1
ATOM 819 C C . GLU A 1 102 ? 2.053 0.989 -24.691 1.00 96.19 102 GLU A C 1
ATOM 821 O O . GLU A 1 102 ? 2.163 1.377 -25.851 1.00 96.19 102 GLU A O 1
ATOM 826 N N . ARG A 1 103 ? 2.173 1.832 -23.656 1.00 97.06 103 ARG A N 1
ATOM 827 C CA . ARG A 1 103 ? 2.463 3.269 -23.816 1.00 97.06 103 ARG A CA 1
ATOM 828 C C . ARG A 1 103 ? 3.955 3.608 -23.905 1.00 97.06 103 ARG A C 1
ATOM 830 O O . ARG A 1 103 ? 4.301 4.786 -23.893 1.00 97.06 103 ARG A O 1
ATOM 837 N N . GLY A 1 104 ? 4.835 2.606 -23.920 1.00 94.56 104 GLY A N 1
ATOM 838 C CA . GLY A 1 104 ? 6.287 2.793 -23.977 1.00 94.56 104 GLY A CA 1
ATOM 839 C C . GLY A 1 104 ? 6.913 3.376 -22.704 1.00 94.56 104 GLY A C 1
ATOM 840 O O . GLY A 1 104 ? 8.020 3.903 -22.761 1.00 94.56 104 GLY A O 1
ATOM 841 N N . ALA A 1 105 ? 6.229 3.308 -21.554 1.00 96.44 105 ALA A N 1
ATOM 842 C CA . ALA A 1 105 ? 6.742 3.842 -20.285 1.00 96.44 105 ALA A CA 1
ATOM 843 C C . ALA A 1 105 ? 7.664 2.863 -19.535 1.00 96.44 105 ALA A C 1
ATOM 845 O O . ALA A 1 105 ? 8.346 3.264 -18.595 1.00 96.44 105 ALA A O 1
ATOM 846 N N . VAL A 1 106 ? 7.670 1.585 -19.921 1.00 95.44 106 VAL A N 1
ATOM 847 C CA . VAL A 1 106 ? 8.534 0.532 -19.362 1.00 95.44 106 VAL A CA 1
ATOM 848 C C . VAL A 1 106 ? 9.053 -0.375 -20.479 1.00 95.44 106 VAL A C 1
ATOM 850 O O . VAL A 1 106 ? 8.521 -0.371 -21.587 1.00 95.44 106 VAL A O 1
ATOM 853 N N . TYR A 1 107 ? 10.083 -1.167 -20.183 1.00 92.81 107 TYR A N 1
ATOM 854 C CA . TYR A 1 107 ? 10.709 -2.118 -21.105 1.00 92.81 107 TYR A CA 1
ATOM 855 C C . TYR A 1 107 ? 11.024 -3.440 -20.387 1.00 92.81 107 TYR A 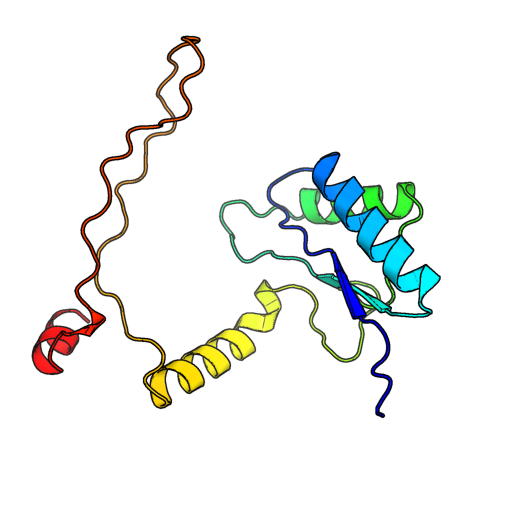C 1
ATOM 857 O O . TYR A 1 107 ? 11.138 -3.474 -19.162 1.00 92.81 107 TYR A O 1
ATOM 865 N N . GLU A 1 108 ? 11.174 -4.529 -21.142 1.00 91.94 108 GLU A N 1
ATOM 866 C CA . GLU A 1 108 ? 11.616 -5.822 -20.603 1.00 91.94 108 GLU A CA 1
ATOM 867 C C . GLU A 1 108 ? 13.114 -5.793 -20.280 1.00 91.94 108 GLU A C 1
ATOM 869 O O . GLU A 1 108 ? 13.929 -5.330 -21.081 1.00 91.94 108 GLU A O 1
ATOM 874 N N . CYS A 1 109 ? 13.480 -6.296 -19.101 1.00 91.81 109 CYS A N 1
ATOM 875 C CA . CYS A 1 109 ? 14.865 -6.418 -18.668 1.00 91.81 109 CYS A CA 1
ATOM 876 C C . CYS A 1 109 ? 15.297 -7.884 -18.731 1.00 91.81 109 CYS A C 1
ATOM 878 O O . CYS A 1 109 ? 14.642 -8.746 -18.154 1.00 91.81 109 CYS A O 1
ATOM 880 N N . PHE A 1 110 ? 16.426 -8.135 -19.388 1.00 90.44 110 PHE A N 1
ATOM 881 C CA . PHE A 1 110 ? 17.016 -9.469 -19.552 1.00 90.44 110 PHE A CA 1
ATOM 882 C C . PHE A 1 110 ? 18.342 -9.613 -18.799 1.00 90.44 110 PHE A C 1
ATOM 884 O O . PHE A 1 110 ? 19.115 -10.537 -19.040 1.00 90.44 110 PHE A O 1
ATOM 891 N N . CYS A 1 111 ? 18.670 -8.657 -17.931 1.00 87.38 111 CYS A N 1
ATOM 892 C CA . CYS A 1 111 ? 19.855 -8.772 -17.099 1.00 87.38 111 CYS A CA 1
ATOM 893 C C . CYS A 1 111 ? 19.628 -9.861 -16.042 1.00 87.38 111 CYS A C 1
ATOM 895 O O . CYS A 1 111 ? 18.573 -9.886 -15.412 1.00 87.38 111 CYS A O 1
ATOM 897 N N . GLY A 1 112 ? 20.629 -10.712 -15.814 1.00 81.88 112 GLY A N 1
ATOM 898 C CA . GLY A 1 112 ? 20.559 -11.748 -14.784 1.00 81.88 112 GLY A CA 1
ATOM 899 C C . GLY A 1 112 ? 20.350 -11.196 -13.362 1.00 81.88 112 GLY A C 1
ATOM 900 O O . GLY A 1 112 ? 20.542 -9.988 -13.122 1.00 81.88 112 GLY A O 1
ATOM 901 N N . PRO A 1 113 ? 19.949 -12.072 -12.419 1.00 76.19 113 PRO A N 1
ATOM 902 C CA . PRO A 1 113 ? 19.925 -11.738 -11.000 1.00 76.19 113 PRO A CA 1
ATOM 903 C C . PRO A 1 113 ? 21.336 -11.378 -10.524 1.00 76.19 113 PRO A C 1
ATOM 905 O O . PRO A 1 113 ? 22.328 -11.830 -11.100 1.00 76.19 113 PRO A O 1
ATOM 908 N N . GLU A 1 114 ? 21.433 -10.550 -9.484 1.00 65.00 114 GLU A N 1
ATOM 909 C CA . GLU A 1 114 ? 22.712 -10.421 -8.781 1.00 65.00 114 GLU A CA 1
ATOM 910 C C . GLU A 1 114 ? 23.043 -11.759 -8.110 1.00 65.00 114 GLU A C 1
ATOM 912 O O . GLU A 1 114 ? 22.115 -12.462 -7.689 1.00 65.00 114 GLU A O 1
ATOM 917 N N . PRO A 1 115 ? 24.327 -12.151 -8.038 1.00 57.78 115 PRO A N 1
ATOM 918 C CA . PRO A 1 115 ? 24.707 -13.281 -7.205 1.00 57.78 115 PRO A CA 1
ATOM 919 C C . PRO A 1 115 ? 24.188 -13.031 -5.784 1.00 57.78 115 PRO A C 1
ATOM 921 O O . PRO A 1 115 ? 24.343 -11.933 -5.253 1.00 57.78 115 PRO A O 1
ATOM 924 N N . ALA A 1 116 ? 23.508 -14.026 -5.209 1.00 55.69 116 ALA A N 1
ATOM 925 C CA . ALA A 1 116 ? 23.035 -13.945 -3.836 1.00 55.69 116 ALA A CA 1
ATOM 926 C C . ALA A 1 116 ? 24.249 -13.746 -2.921 1.00 55.69 116 ALA A C 1
ATOM 928 O O . ALA A 1 116 ? 25.190 -14.535 -2.976 1.00 55.69 116 ALA A O 1
ATOM 929 N N . GLU A 1 117 ? 24.245 -12.680 -2.127 1.00 54.22 117 GLU A N 1
ATOM 930 C CA . GLU A 1 117 ? 25.240 -12.495 -1.076 1.00 54.22 117 GLU A CA 1
ATOM 931 C C . GLU A 1 117 ? 25.029 -13.613 -0.046 1.00 54.22 117 GLU A C 1
ATOM 933 O O . GLU A 1 117 ? 23.951 -13.727 0.547 1.00 54.22 117 GLU A O 1
ATOM 938 N N . ASP A 1 118 ? 26.028 -14.481 0.124 1.00 40.44 118 ASP A N 1
ATOM 939 C CA . ASP A 1 118 ? 26.038 -15.466 1.200 1.00 40.44 118 ASP A CA 1
ATOM 940 C C . ASP A 1 118 ? 25.920 -14.715 2.533 1.00 40.44 118 ASP A C 1
ATOM 942 O O . ASP A 1 118 ? 26.754 -13.875 2.867 1.00 40.44 118 ASP A O 1
ATOM 946 N N . ALA A 1 119 ? 24.888 -15.021 3.322 1.00 47.19 119 ALA A N 1
ATOM 947 C CA . ALA A 1 119 ? 24.634 -14.423 4.638 1.00 47.19 119 ALA A CA 1
ATOM 948 C C . ALA A 1 119 ? 25.655 -14.852 5.720 1.00 47.19 119 ALA A C 1
ATOM 950 O O . ALA A 1 119 ? 25.343 -14.871 6.911 1.00 47.19 119 ALA A O 1
ATOM 951 N N . SER A 1 120 ? 26.863 -15.235 5.316 1.00 42.47 120 SER A N 1
ATOM 952 C CA . SER A 1 120 ? 27.951 -15.686 6.172 1.00 42.47 120 SER A CA 1
ATOM 953 C C . SER A 1 120 ? 29.181 -14.812 5.958 1.00 42.47 120 SER A C 1
ATOM 955 O O . SER A 1 120 ? 30.193 -15.282 5.446 1.00 42.47 120 SER A O 1
ATOM 957 N N . ASP A 1 121 ? 29.101 -13.555 6.383 1.00 31.84 121 ASP A N 1
ATOM 958 C CA . ASP A 1 121 ? 30.301 -12.808 6.748 1.00 31.84 121 ASP A CA 1
ATOM 959 C C . ASP A 1 121 ? 30.118 -12.231 8.162 1.00 31.84 121 ASP A C 1
ATOM 961 O O . ASP A 1 121 ? 29.384 -11.256 8.353 1.00 31.84 121 ASP A O 1
ATOM 965 N N . PRO A 1 122 ? 30.669 -12.885 9.201 1.00 43.38 122 PRO A N 1
ATOM 966 C CA . PRO A 1 122 ? 30.702 -12.351 10.547 1.00 43.38 122 PRO A CA 1
ATOM 967 C C . PRO A 1 122 ? 31.991 -11.540 10.712 1.00 43.38 122 PRO A C 1
ATOM 969 O O . PRO A 1 122 ? 32.982 -12.053 11.219 1.00 43.38 122 PRO A O 1
ATOM 972 N N . ALA A 1 123 ? 31.986 -10.277 10.300 1.00 37.75 123 ALA A N 1
ATOM 973 C CA . ALA A 1 123 ? 33.041 -9.320 10.624 1.00 37.75 123 ALA A CA 1
ATOM 974 C C . ALA A 1 123 ? 32.503 -7.903 10.390 1.00 37.75 123 ALA A C 1
ATOM 976 O O . ALA A 1 123 ? 31.744 -7.679 9.458 1.00 37.75 123 ALA A O 1
ATOM 977 N N . GLU A 1 124 ? 32.804 -6.864 11.146 1.00 35.47 124 GLU A N 1
ATOM 978 C CA . GLU A 1 124 ? 33.527 -6.642 12.388 1.00 35.47 124 GLU A CA 1
ATOM 979 C C . GLU A 1 124 ? 33.087 -5.221 12.787 1.00 35.47 124 GLU A C 1
ATOM 981 O O . GLU A 1 124 ? 32.769 -4.384 11.938 1.00 35.47 124 GLU A O 1
ATOM 986 N N . ASP A 1 125 ? 33.009 -4.957 14.084 1.00 39.53 125 ASP A N 1
ATOM 987 C CA . ASP A 1 125 ? 32.728 -3.636 14.639 1.00 39.53 125 ASP A CA 1
ATOM 988 C C . ASP A 1 125 ? 33.903 -2.691 14.329 1.00 39.53 125 ASP A C 1
ATOM 990 O O . ASP A 1 125 ? 34.872 -2.619 15.083 1.00 39.53 125 ASP A O 1
ATOM 994 N N . THR A 1 126 ? 33.863 -1.999 13.186 1.00 35.22 126 THR A N 1
ATOM 995 C CA . THR A 1 126 ? 34.791 -0.902 12.882 1.00 35.22 126 THR A CA 1
ATOM 996 C C . THR A 1 126 ? 34.046 0.289 12.290 1.00 35.22 126 THR A C 1
ATOM 998 O O . THR A 1 126 ? 33.687 0.297 11.118 1.00 35.22 126 THR A O 1
ATOM 1001 N N . SER A 1 127 ? 33.846 1.297 13.143 1.00 38.12 127 SER A N 1
ATOM 1002 C CA . SER A 1 127 ? 33.802 2.735 12.835 1.00 38.12 127 SER A CA 1
ATOM 1003 C C . SER A 1 127 ? 33.030 3.195 11.589 1.00 38.12 127 SER A C 1
ATOM 1005 O O . SER A 1 127 ? 33.546 3.174 10.479 1.00 38.12 127 SER A O 1
ATOM 1007 N N . ASP A 1 128 ? 31.836 3.728 11.853 1.00 46.16 128 ASP A N 1
ATOM 1008 C CA . ASP A 1 128 ? 31.218 4.952 11.310 1.00 46.16 128 ASP A CA 1
ATOM 1009 C C . ASP A 1 128 ? 31.976 5.706 10.183 1.00 46.16 128 ASP A C 1
ATOM 1011 O O . ASP A 1 128 ? 32.460 6.821 10.369 1.00 46.16 128 ASP A O 1
ATOM 1015 N N . ASP A 1 129 ? 32.020 5.133 8.978 1.00 39.06 129 ASP A N 1
ATOM 1016 C CA . ASP A 1 129 ? 31.766 5.885 7.751 1.00 39.06 129 ASP A CA 1
ATOM 1017 C C . ASP A 1 129 ? 30.714 5.143 6.902 1.00 39.06 129 ASP A C 1
ATOM 1019 O O . ASP A 1 129 ? 30.771 3.947 6.631 1.00 39.06 129 ASP A O 1
ATOM 1023 N N . GLY A 1 130 ? 29.615 5.830 6.597 1.00 44.34 130 GLY A N 1
ATOM 1024 C CA . GLY A 1 130 ? 28.405 5.239 6.018 1.00 44.34 130 GLY A CA 1
ATOM 1025 C C . GLY A 1 130 ? 28.505 4.925 4.525 1.00 44.34 130 GLY A C 1
ATOM 1026 O O . GLY A 1 130 ? 27.575 5.240 3.783 1.00 44.34 130 GLY A O 1
ATOM 1027 N N . SER A 1 131 ? 29.603 4.332 4.060 1.00 45.22 131 SER A N 1
ATOM 1028 C CA . SER A 1 131 ? 29.789 3.935 2.664 1.00 45.22 131 SER A CA 1
ATOM 1029 C C . SER A 1 131 ? 30.106 2.445 2.568 1.00 45.22 131 SER A C 1
ATOM 1031 O O . SER A 1 131 ? 31.240 2.035 2.330 1.00 45.22 131 SER A O 1
ATOM 1033 N N . SER A 1 132 ? 29.061 1.618 2.663 1.00 48.78 132 SER A N 1
ATOM 1034 C CA . SER A 1 132 ? 29.083 0.260 2.108 1.00 48.78 132 SER A CA 1
ATOM 1035 C C . SER A 1 132 ? 29.521 0.363 0.642 1.00 48.78 132 SER A C 1
ATOM 1037 O O . SER A 1 132 ? 28.746 0.800 -0.211 1.00 48.78 132 SER A O 1
ATOM 1039 N N . SER A 1 133 ? 30.783 0.027 0.353 1.00 50.50 133 SER A N 1
ATOM 1040 C CA . SER A 1 133 ? 31.355 0.064 -0.997 1.00 50.50 133 SER A CA 1
ATOM 1041 C C . SER A 1 133 ? 30.831 -1.113 -1.823 1.00 50.50 133 SER A C 1
ATOM 1043 O O . SER A 1 133 ? 31.541 -2.039 -2.200 1.00 50.50 133 SER A O 1
ATOM 1045 N N . ARG A 1 134 ? 29.528 -1.099 -2.108 1.00 57.50 134 ARG A N 1
ATOM 1046 C CA . ARG A 1 134 ? 28.941 -2.021 -3.078 1.00 57.50 134 ARG A CA 1
ATOM 1047 C C . ARG A 1 134 ? 29.464 -1.619 -4.446 1.00 57.50 134 ARG A C 1
ATOM 1049 O O . ARG A 1 134 ? 29.294 -0.469 -4.856 1.00 57.50 134 ARG A O 1
ATOM 1056 N N . ALA A 1 135 ? 30.094 -2.550 -5.156 1.00 61.44 135 ALA A N 1
ATOM 1057 C CA . ALA A 1 135 ? 30.407 -2.343 -6.560 1.00 61.44 135 ALA A CA 1
ATOM 1058 C C . ALA A 1 135 ? 29.095 -2.013 -7.290 1.00 61.44 135 ALA A C 1
ATOM 1060 O O . ALA A 1 135 ? 28.166 -2.819 -7.311 1.00 61.44 135 ALA A O 1
ATOM 1061 N N . ALA A 1 136 ? 28.986 -0.797 -7.825 1.00 68.75 136 ALA A N 1
ATOM 1062 C CA . ALA A 1 136 ? 27.769 -0.361 -8.488 1.00 68.75 136 ALA A CA 1
ATOM 1063 C C . ALA A 1 136 ? 27.491 -1.270 -9.691 1.00 68.75 136 ALA A C 1
ATOM 1065 O O . ALA A 1 136 ? 28.344 -1.439 -10.567 1.00 68.75 136 ALA A O 1
ATOM 1066 N N . ARG A 1 137 ? 26.285 -1.843 -9.744 1.00 68.81 137 ARG A N 1
ATOM 1067 C CA . ARG A 1 137 ? 25.829 -2.616 -10.900 1.00 68.81 137 ARG A CA 1
ATOM 1068 C C . ARG A 1 137 ? 25.949 -1.750 -12.162 1.00 68.81 137 ARG A C 1
ATOM 1070 O O . ARG A 1 137 ? 25.533 -0.587 -12.134 1.00 68.81 137 ARG A O 1
ATOM 1077 N N . PRO A 1 138 ? 26.485 -2.284 -13.276 1.00 79.06 138 PRO A N 1
ATOM 1078 C CA . PRO A 1 138 ? 26.550 -1.528 -14.517 1.00 79.06 138 PRO A CA 1
ATOM 1079 C C . PRO A 1 138 ? 25.140 -1.102 -14.960 1.00 79.06 138 PRO A C 1
ATOM 1081 O O . PRO A 1 138 ? 24.165 -1.822 -14.708 1.00 79.06 138 PRO A O 1
ATOM 1084 N N . PRO A 1 139 ? 25.009 0.059 -15.626 1.00 83.44 139 PRO A N 1
ATOM 1085 C CA . PRO A 1 139 ? 23.713 0.567 -16.050 1.00 83.44 139 PRO A CA 1
ATOM 1086 C C . PRO A 1 139 ? 23.021 -0.424 -16.993 1.00 83.44 139 PRO A C 1
ATOM 1088 O O . PRO A 1 139 ? 23.640 -1.003 -17.887 1.00 83.44 139 PRO A O 1
ATOM 1091 N N . CYS A 1 140 ? 21.715 -0.616 -16.800 1.00 87.44 140 CYS A N 1
ATOM 1092 C CA . CYS A 1 140 ? 20.922 -1.488 -17.661 1.00 87.44 140 CYS A CA 1
ATOM 1093 C C . CYS A 1 140 ? 20.795 -0.888 -19.069 1.00 87.44 140 CYS A C 1
ATOM 1095 O O . CYS A 1 140 ? 20.340 0.243 -19.231 1.00 87.44 140 CYS A O 1
ATOM 1097 N N . THR A 1 141 ? 21.143 -1.671 -20.093 1.00 89.88 141 THR A N 1
ATOM 1098 C CA . THR A 1 141 ? 21.055 -1.279 -21.512 1.00 89.88 141 THR A CA 1
ATOM 1099 C C . THR A 1 141 ? 19.838 -1.870 -22.231 1.00 89.88 141 THR A C 1
ATOM 1101 O O . THR A 1 141 ? 19.654 -1.647 -23.425 1.00 89.88 141 THR A O 1
ATOM 1104 N N . CYS A 1 142 ? 18.963 -2.602 -21.526 1.00 92.38 142 CYS A N 1
ATOM 1105 C CA . CYS A 1 142 ? 17.832 -3.302 -22.150 1.00 92.38 142 CYS A CA 1
ATOM 1106 C C . CYS A 1 142 ? 16.795 -2.360 -22.790 1.00 92.38 142 CYS A C 1
ATOM 1108 O O . CYS A 1 142 ? 16.076 -2.763 -23.707 1.00 92.38 142 CYS A O 1
ATOM 1110 N N . ALA A 1 143 ? 16.749 -1.096 -22.358 1.00 90.44 143 ALA A N 1
ATOM 1111 C CA . ALA A 1 143 ? 15.859 -0.083 -22.920 1.00 90.44 143 ALA A CA 1
ATOM 1112 C C . ALA A 1 143 ? 16.126 0.178 -24.413 1.00 90.44 143 ALA A C 1
ATOM 1114 O O . ALA A 1 143 ? 15.183 0.357 -25.184 1.00 90.44 143 ALA A O 1
ATOM 1115 N N . THR A 1 144 ? 17.398 0.165 -24.822 1.00 91.31 144 THR A N 1
ATOM 1116 C CA . THR A 1 144 ? 17.841 0.554 -26.170 1.00 91.31 144 THR A CA 1
ATOM 1117 C C . THR A 1 144 ? 18.048 -0.625 -27.114 1.00 91.31 144 THR A C 1
ATOM 1119 O O . THR A 1 144 ? 18.418 -0.412 -28.264 1.00 91.31 144 THR A O 1
ATOM 1122 N N . LEU A 1 145 ? 17.824 -1.858 -26.653 1.00 91.62 145 LEU A N 1
ATOM 1123 C CA . LEU A 1 145 ? 17.950 -3.042 -27.501 1.00 91.62 145 LEU A CA 1
ATOM 1124 C C . LEU A 1 145 ? 16.928 -3.009 -28.642 1.00 91.62 145 LEU A C 1
ATOM 1126 O O . LEU A 1 145 ? 15.749 -2.680 -28.445 1.00 91.62 145 LEU A O 1
ATOM 1130 N N . SER A 1 146 ? 17.384 -3.409 -29.824 1.00 91.25 146 SER A N 1
ATOM 1131 C CA . SER A 1 146 ? 16.546 -3.682 -30.987 1.00 91.25 146 SER A CA 1
ATOM 1132 C C . SER A 1 146 ? 15.575 -4.839 -30.720 1.00 91.25 146 SER A C 1
ATOM 1134 O O . SER A 1 146 ? 15.757 -5.637 -29.7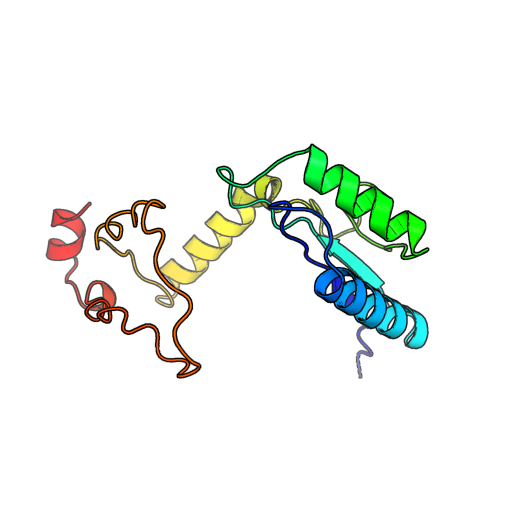99 1.00 91.25 146 SER A O 1
ATOM 1136 N N . ALA A 1 147 ? 14.531 -4.956 -31.545 1.00 88.19 147 ALA A N 1
ATOM 1137 C CA . ALA A 1 147 ? 13.577 -6.063 -31.444 1.00 88.19 147 ALA A CA 1
ATOM 1138 C C . ALA A 1 147 ? 14.269 -7.433 -31.574 1.00 88.19 147 ALA A C 1
ATOM 1140 O O . ALA A 1 147 ? 13.980 -8.334 -30.797 1.00 88.19 147 ALA A O 1
ATOM 1141 N N . GLN A 1 148 ? 15.243 -7.554 -32.484 1.00 90.25 148 GLN A N 1
ATOM 1142 C CA . GLN A 1 148 ? 16.011 -8.785 -32.681 1.00 90.25 148 GLN A CA 1
ATOM 1143 C C . GLN A 1 148 ? 16.862 -9.142 -31.452 1.00 90.25 148 GLN A C 1
ATOM 1145 O O . GLN A 1 148 ? 16.925 -10.304 -31.062 1.00 90.25 148 GLN A O 1
ATOM 1150 N N . GLU A 1 149 ? 17.493 -8.152 -30.812 1.00 90.75 149 GLU A N 1
ATOM 1151 C CA . GLU A 1 149 ? 18.272 -8.373 -29.586 1.00 90.75 149 GLU A CA 1
ATOM 1152 C C . GLU A 1 149 ? 17.398 -8.742 -28.385 1.00 90.75 149 GLU A C 1
ATOM 1154 O O . GLU A 1 149 ? 17.855 -9.474 -27.510 1.00 90.75 149 GLU A O 1
ATOM 1159 N N . LYS A 1 150 ? 16.163 -8.232 -28.323 1.00 89.44 150 LYS A N 1
ATOM 1160 C CA . LYS A 1 150 ? 15.191 -8.599 -27.284 1.00 89.44 150 LYS A CA 1
ATOM 1161 C C . LYS A 1 150 ? 14.678 -10.023 -27.491 1.00 89.44 150 LYS A C 1
ATOM 1163 O O . LYS A 1 150 ? 14.672 -10.791 -26.536 1.00 89.44 150 LYS A O 1
ATOM 1168 N N . ASP A 1 151 ? 14.331 -10.393 -28.723 1.00 88.19 151 ASP A N 1
ATOM 1169 C CA . ASP A 1 151 ? 13.897 -11.757 -29.055 1.00 88.19 151 ASP A CA 1
ATOM 1170 C C . ASP A 1 151 ? 14.992 -12.793 -28.786 1.00 88.19 151 ASP A C 1
ATOM 1172 O O . ASP A 1 151 ? 14.704 -13.861 -28.259 1.00 88.19 151 ASP A O 1
ATOM 1176 N N . ALA A 1 152 ? 16.260 -12.467 -29.059 1.00 90.44 152 ALA A N 1
ATOM 1177 C CA . ALA A 1 152 ? 17.387 -13.357 -28.776 1.00 90.44 152 ALA A CA 1
ATOM 1178 C C . ALA A 1 152 ? 17.651 -13.594 -27.273 1.00 90.44 152 ALA A C 1
ATOM 1180 O O . ALA A 1 152 ? 18.464 -14.453 -26.933 1.00 90.44 152 ALA A O 1
ATOM 1181 N N . ARG A 1 153 ? 17.030 -12.810 -26.379 1.00 85.56 153 ARG A N 1
ATOM 1182 C CA . ARG A 1 153 ? 17.216 -12.878 -24.917 1.00 85.56 153 ARG A CA 1
ATOM 1183 C C . ARG A 1 153 ? 15.981 -13.372 -24.155 1.00 85.56 153 ARG A C 1
ATOM 1185 O O . ARG A 1 153 ? 16.071 -13.503 -22.934 1.00 85.56 153 ARG A O 1
ATOM 1192 N N . ARG A 1 154 ? 14.854 -13.586 -24.839 1.00 80.75 154 ARG A N 1
ATOM 1193 C CA . ARG A 1 154 ? 13.664 -14.248 -24.279 1.00 80.75 154 ARG A CA 1
ATOM 1194 C C . ARG A 1 154 ? 13.909 -15.738 -24.097 1.00 80.75 154 ARG A C 1
ATOM 1196 O O . ARG A 1 154 ? 13.374 -16.265 -23.099 1.00 80.75 154 ARG A O 1
#

pLDDT: mean 86.06, std 18.77, range [31.84, 98.62]

Sequence (154 aa):
MATSAVRVRFAPSPTGFLHVGGARTALFNWLFARHNGGTLVLRVEDTDAARYSDEYVDAIYRALRWLDIDWDEGPDVGGPFGPYRQRERARLHRDAARQLFERGAVYECFCGPEPAEDASDPAEDTSDDGSSSRAARPPCTCATLSAQEKDARR

Radius of gyration: 20.97 Å; Cα contacts (8 Å, |Δi|>4): 152; chains: 1; bounding box: 49×39×54 Å

Mean predicted aligned error: 9.0 Å

Nearest PDB structures (foldseek):
  8vc5-assembly1_A  TM=9.781E-01  e=2.393E-13  Pseudomonas aeruginosa PAO1
  2ja2-assembly1_A  TM=9.392E-01  e=6.451E-13  Mycobacterium tuberculosis H37Rv
  3afh-assembly1_A  TM=9.867E-01  e=2.951E-12  Thermotoga maritima
  1n78-assembly1_A  TM=9.757E-01  e=2.008E-11  Thermus thermophilus
  5tgt-assembly1_A  TM=9.243E-01  e=1.759E-11  Pseudomonas aeruginosa PAO1

Foldseek 3Di:
DPPPADEDELEDELLDAQDPVSVVVLVVRQCVQVVRVHFYAYAYADPDVVRHDPVSVVNNVVVCVVVVRDGPDACVNHDDPDDRYVVVCVVVVVVVVVVCVVVLNDFDALDDDDPDDDPDDPDDPDDDDPDPPDPDDPDGPRSPDDPVRVVVRD

Secondary structure (DSSP, 8-state):
---PPPEEEE---SSS---HHHHHHHHHHHHHHHHTT-EEEE-B----TTT--HHHHHHHHHHHHHTT---SBBTTTB-TT---BGGGGHHHHHHHHHHHHHTTS-----PPPPPPPPS----------------PPPPP-GGG--HHHHHTT-

Solvent-accessible surface area (backbone atoms only — not comparable to full-atom values): 9618 Å² total; per-residue (Å²): 129,88,78,73,73,50,72,43,67,40,68,55,55,30,66,50,74,76,45,69,70,54,51,51,51,41,49,52,39,44,52,53,14,62,76,64,75,29,38,28,30,39,33,43,48,52,74,52,73,91,54,51,42,73,66,24,47,52,48,36,54,51,50,35,55,74,70,70,53,78,63,73,23,21,75,88,78,36,56,98,77,56,72,30,38,46,66,80,38,55,66,61,54,50,55,50,49,48,58,34,41,77,71,67,76,50,71,73,77,74,74,76,80,76,81,80,78,74,95,78,73,95,76,73,100,70,78,99,66,100,65,85,83,66,82,76,77,78,81,84,62,50,80,78,54,50,72,68,61,49,62,77,62,111